Protein AF-A0A6A4L893-F1 (afdb_monomer)

Nearest PDB structures (foldseek):
  1un1-assembly2_B  TM=9.875E-01  e=1.692E-12  Populus tremula
  2vh9-assembly2_B  TM=9.420E-01  e=9.540E-10  Tropaeolum majus
  5dze-assembly1_A  TM=9.251E-01  e=6.287E-07  Vitis vinifera
  3w58-assembly2_D  TM=5.361E-01  e=1.000E+00  Homo sapiens
  3ajz-assembly1_A  TM=5.623E-01  e=2.975E+00  unclassified

Radius of gyration: 20.56 Å; Cα contacts (8 Å, |Δi|>4): 266; chains: 1; bounding box: 72×34×39 Å

pLDDT: mean 92.21, std 12.73, range [48.53, 98.81]

InterPro domains:
  IPR000757 Beta-glucanase-like, N-terminal domain [PF00722] (35-155)
  IPR000757 Beta-glucanase-like, N-terminal domain [PS51762] (1-156)
  IPR008263 Glycoside hydrolase, family 16, active site [PS01034] (101-111)
  IPR008264 Beta-glucanase [PR00737] (59-77)
  IPR008264 Beta-glucanase [PR00737] (117-130)
  IPR008264 Beta-glucanase [PR00737] (135-152)
  IPR013320 Concanavalin A-like lectin/glucanase domain superfamily [SSF49899] (33-155)
  IPR044791 Beta-glucanase/XTH [PTHR31062] (14-156)

Foldseek 3Di:
DDDDDPVVVVVVVVVVVVPPDVDDDFLVQFWAWPDDVVQWDQDPRRNDIGWDDDPPGTTDIDGPDADDFDKDKDFDADDAAFPAPDKDKDKHWDDDQQIWMWIWIWHGHHHPDFIKTWIWIGGGNDIPRIDIDTDPDHSNPGTDMDMWGDDPPDTD

Structure (mmCIF, N/CA/C/O backbone):
data_AF-A0A6A4L893-F1
#
_entry.id   AF-A0A6A4L893-F1
#
loop_
_atom_site.group_PDB
_atom_site.id
_atom_site.type_symbol
_atom_site.label_atom_id
_atom_site.label_alt_id
_atom_site.label_comp_id
_atom_site.label_asym_id
_atom_site.label_entity_id
_atom_site.label_seq_id
_atom_site.pdbx_PDB_ins_code
_atom_site.Cartn_x
_atom_site.Cartn_y
_atom_site.Cartn_z
_atom_site.occupancy
_atom_site.B_iso_or_equiv
_atom_site.auth_seq_id
_atom_site.auth_comp_id
_atom_site.auth_asym_id
_atom_site.auth_atom_id
_atom_site.pdbx_PDB_model_num
ATOM 1 N N . MET A 1 1 ? -56.956 2.776 -18.363 1.00 48.53 1 MET A N 1
ATOM 2 C CA . MET A 1 1 ? -55.599 2.285 -18.035 1.00 48.53 1 MET A CA 1
ATOM 3 C C . MET A 1 1 ? -55.624 1.901 -16.564 1.00 48.53 1 MET A C 1
ATOM 5 O O . MET A 1 1 ? -55.919 2.764 -15.751 1.00 48.53 1 MET A O 1
ATOM 9 N N . SER A 1 2 ? -55.493 0.616 -16.232 1.00 59.28 2 SER A N 1
ATOM 10 C CA . SER A 1 2 ? -55.619 0.121 -14.852 1.00 59.28 2 SER A CA 1
ATOM 11 C C . SER A 1 2 ? -54.324 0.345 -14.075 1.00 59.28 2 SER A C 1
ATOM 13 O O . SER A 1 2 ? -53.254 -0.040 -14.548 1.00 59.28 2 SER A O 1
ATOM 15 N N . SER A 1 3 ? -54.424 0.942 -12.889 1.00 65.06 3 SER A N 1
ATOM 16 C CA . SER A 1 3 ? -53.293 1.125 -11.978 1.00 65.06 3 SER A CA 1
ATOM 17 C C . SER A 1 3 ? -52.732 -0.235 -11.538 1.00 65.06 3 SER A C 1
ATOM 19 O O . SER A 1 3 ? -53.517 -1.150 -11.274 1.00 65.06 3 SER A O 1
ATOM 21 N N . PRO A 1 4 ? -51.402 -0.402 -11.455 1.00 63.06 4 PRO A N 1
ATOM 22 C CA . PRO A 1 4 ? -50.809 -1.649 -10.988 1.00 63.06 4 PRO A CA 1
ATOM 23 C C . PRO A 1 4 ? -51.198 -1.918 -9.526 1.00 63.06 4 PRO A C 1
ATOM 25 O O . PRO A 1 4 ? -51.346 -0.989 -8.731 1.00 63.06 4 PRO A O 1
ATOM 28 N N . SER A 1 5 ? -51.370 -3.193 -9.168 1.00 78.19 5 SER A N 1
ATOM 29 C CA . SER A 1 5 ? -51.712 -3.587 -7.797 1.00 78.19 5 SER A CA 1
ATOM 30 C C . SER A 1 5 ? -50.558 -3.283 -6.833 1.00 78.19 5 SER A C 1
ATOM 32 O O . SER A 1 5 ? -49.382 -3.359 -7.202 1.00 78.19 5 SER A O 1
ATOM 34 N N . SER A 1 6 ? -50.876 -2.963 -5.575 1.00 74.31 6 SER A N 1
ATOM 35 C CA . SER A 1 6 ? -49.881 -2.590 -4.555 1.00 74.31 6 SER A CA 1
ATOM 36 C C . SER A 1 6 ? -48.783 -3.644 -4.369 1.00 74.31 6 SER A C 1
ATOM 38 O O . SER A 1 6 ? -47.635 -3.293 -4.113 1.00 74.31 6 SER A O 1
ATOM 40 N N . SER A 1 7 ? -49.102 -4.925 -4.570 1.00 73.56 7 SER A N 1
ATOM 41 C CA . SER A 1 7 ? -48.143 -6.034 -4.516 1.00 73.56 7 SER A CA 1
ATOM 42 C C . SER A 1 7 ? -47.125 -5.994 -5.659 1.00 73.56 7 SER A C 1
ATOM 44 O O . SER A 1 7 ? -45.947 -6.254 -5.432 1.00 73.56 7 SER A O 1
ATOM 46 N N . VAL A 1 8 ? -47.549 -5.619 -6.871 1.00 75.31 8 VAL A N 1
ATOM 47 C CA . VAL A 1 8 ? -46.648 -5.445 -8.023 1.00 75.31 8 VAL A CA 1
ATOM 48 C C . VAL A 1 8 ? -45.746 -4.233 -7.802 1.00 75.31 8 VAL A C 1
ATOM 50 O O . VAL A 1 8 ? -44.549 -4.301 -8.063 1.00 75.31 8 VAL A O 1
ATOM 53 N N . MET A 1 9 ? -46.290 -3.149 -7.245 1.00 75.38 9 MET A N 1
ATOM 54 C CA . MET A 1 9 ? -45.509 -1.953 -6.922 1.00 75.38 9 MET A CA 1
ATOM 55 C C . MET A 1 9 ? -44.440 -2.229 -5.849 1.00 75.38 9 MET A C 1
ATOM 57 O O . MET A 1 9 ? -43.300 -1.790 -5.989 1.00 75.38 9 MET A O 1
ATOM 61 N N . LEU A 1 10 ? -44.781 -3.006 -4.813 1.00 71.88 10 LEU A N 1
ATOM 62 C CA . LEU A 1 10 ? -43.859 -3.399 -3.743 1.00 71.88 10 LEU A CA 1
ATOM 63 C C . LEU A 1 10 ? -42.759 -4.349 -4.244 1.00 71.88 10 LEU A C 1
ATOM 65 O O . LEU A 1 10 ? -41.601 -4.205 -3.858 1.00 71.88 10 LEU A O 1
ATOM 69 N N . LEU A 1 11 ? -43.105 -5.278 -5.141 1.00 71.31 11 LEU A N 1
ATOM 70 C CA . LEU A 1 11 ? -42.143 -6.192 -5.758 1.00 71.31 11 LEU A CA 1
ATOM 71 C C . LEU A 1 11 ? -41.146 -5.435 -6.648 1.00 71.31 11 LEU A C 1
ATOM 73 O O . LEU A 1 11 ? -39.950 -5.695 -6.570 1.00 71.31 11 LEU A O 1
ATOM 77 N N . VAL A 1 12 ? -41.614 -4.460 -7.437 1.00 73.56 12 VAL A N 1
ATOM 78 C CA . VAL A 1 12 ? -40.751 -3.586 -8.252 1.00 73.56 12 VAL A CA 1
ATOM 79 C C . VAL A 1 12 ? -39.834 -2.741 -7.363 1.00 73.56 12 VAL A C 1
ATOM 81 O O . VAL A 1 12 ? -38.637 -2.664 -7.631 1.00 73.56 12 VAL A O 1
ATOM 84 N N . LEU A 1 13 ? -40.348 -2.174 -6.266 1.00 70.19 13 LEU A N 1
ATOM 85 C CA . LEU A 1 13 ? -39.540 -1.426 -5.296 1.00 70.19 13 LEU A CA 1
ATOM 86 C C . LEU A 1 13 ? -38.456 -2.305 -4.648 1.00 70.19 13 LEU A C 1
ATOM 88 O O . LEU A 1 13 ? -37.296 -1.895 -4.605 1.00 70.19 13 LEU A O 1
ATOM 92 N N . MET A 1 14 ? -38.782 -3.534 -4.230 1.00 66.69 14 MET A N 1
ATOM 93 C CA . MET A 1 14 ? -37.785 -4.484 -3.714 1.00 66.69 14 MET A CA 1
ATOM 94 C C . MET A 1 14 ? -36.752 -4.886 -4.775 1.00 66.69 14 MET A C 1
ATOM 96 O O . MET A 1 14 ? -35.560 -4.921 -4.474 1.00 66.69 14 MET A O 1
ATOM 100 N N . LEU A 1 15 ? -37.171 -5.120 -6.024 1.00 60.72 15 LEU A N 1
ATOM 101 C CA . LEU A 1 15 ? -36.256 -5.443 -7.124 1.00 60.72 15 LEU A CA 1
ATOM 102 C C . LEU A 1 15 ? -35.288 -4.283 -7.412 1.00 60.72 15 LEU A C 1
ATOM 104 O O . LEU A 1 15 ? -34.098 -4.509 -7.606 1.00 60.72 15 LEU A O 1
ATOM 108 N N . THR A 1 16 ? -35.767 -3.033 -7.373 1.00 60.06 16 THR A N 1
ATOM 109 C CA . THR A 1 16 ? -34.910 -1.844 -7.543 1.00 60.06 16 THR A CA 1
ATOM 110 C C . THR A 1 16 ? -33.971 -1.601 -6.359 1.00 60.06 16 THR A C 1
ATOM 112 O O . THR A 1 16 ? -32.854 -1.131 -6.563 1.00 60.06 16 THR A O 1
ATOM 115 N N . ALA A 1 17 ? -34.369 -1.969 -5.135 1.00 58.56 17 ALA A N 1
ATOM 116 C CA . ALA A 1 17 ? -33.504 -1.906 -3.957 1.00 58.56 17 ALA A CA 1
ATOM 117 C C . ALA A 1 17 ? -32.383 -2.964 -3.996 1.00 58.56 17 ALA A C 1
ATOM 119 O O . ALA A 1 17 ? -31.269 -2.690 -3.554 1.00 58.56 17 ALA A O 1
ATOM 120 N N . LEU A 1 18 ? -32.656 -4.137 -4.579 1.00 56.72 18 LEU A N 1
ATOM 121 C CA . LEU A 1 18 ? -31.684 -5.219 -4.786 1.00 56.72 18 LEU A CA 1
ATOM 122 C C . LEU A 1 18 ? -30.723 -4.954 -5.962 1.00 56.72 18 LEU A C 1
ATOM 124 O O . LEU A 1 18 ? -29.640 -5.529 -6.009 1.00 56.72 18 LEU A O 1
ATOM 128 N N . LEU A 1 19 ? -31.086 -4.063 -6.891 1.00 49.69 19 LEU A N 1
ATOM 129 C CA . LEU A 1 19 ? -30.289 -3.701 -8.074 1.00 49.69 19 LEU A CA 1
ATOM 130 C C . LEU A 1 19 ? -29.226 -2.622 -7.823 1.00 49.69 19 LEU A C 1
ATOM 132 O O . LEU A 1 19 ? -28.562 -2.192 -8.769 1.00 49.69 19 LEU A O 1
ATOM 136 N N . LYS A 1 20 ? -28.995 -2.203 -6.572 1.00 49.00 20 LYS A N 1
ATOM 137 C CA . LYS A 1 20 ? -27.756 -1.493 -6.234 1.00 49.00 20 LYS A CA 1
ATOM 138 C C . LYS A 1 20 ? -26.601 -2.489 -6.286 1.00 49.00 20 LYS A C 1
ATOM 140 O O . LYS A 1 20 ? -26.135 -2.975 -5.261 1.00 49.00 20 LYS A O 1
ATOM 145 N N . ALA A 1 21 ? -26.149 -2.799 -7.499 1.00 50.91 21 ALA A N 1
ATOM 146 C CA . ALA A 1 21 ? -24.853 -3.414 -7.703 1.00 50.91 21 ALA A CA 1
ATOM 147 C C . ALA A 1 21 ? -23.836 -2.578 -6.919 1.00 50.91 21 ALA A C 1
ATOM 149 O O . ALA A 1 21 ? -23.767 -1.360 -7.104 1.00 50.91 21 ALA A O 1
ATOM 150 N N . ALA A 1 22 ? -23.095 -3.214 -6.014 1.00 54.16 22 ALA A N 1
ATOM 151 C CA . ALA A 1 22 ? -21.961 -2.583 -5.366 1.00 54.16 22 ALA A CA 1
ATOM 152 C C . ALA A 1 22 ? -20.949 -2.242 -6.468 1.00 54.16 22 ALA A C 1
ATOM 154 O O . ALA A 1 22 ? -20.177 -3.090 -6.911 1.00 54.16 22 ALA A O 1
ATOM 155 N N . SER A 1 23 ? -21.016 -1.023 -7.001 1.00 60.44 23 SER A N 1
ATOM 156 C CA . SER A 1 23 ? -19.992 -0.528 -7.905 1.00 60.44 23 SER A CA 1
ATOM 157 C C . SER A 1 23 ? -18.722 -0.367 -7.087 1.00 60.44 23 SER A C 1
ATOM 159 O O . SER A 1 23 ? -18.771 0.280 -6.039 1.00 60.44 23 SER A O 1
ATOM 161 N N . ALA A 1 24 ? -17.608 -0.923 -7.563 1.00 66.88 24 ALA A N 1
ATOM 162 C CA . ALA A 1 24 ? -16.306 -0.617 -6.990 1.00 66.88 24 ALA A CA 1
ATOM 163 C C . ALA A 1 24 ? -16.156 0.907 -6.906 1.00 66.88 24 ALA A C 1
ATOM 165 O O . ALA A 1 24 ? -16.374 1.615 -7.897 1.00 66.88 24 ALA A O 1
ATOM 166 N N . GLU A 1 25 ? -15.864 1.404 -5.709 1.00 81.50 25 GLU A N 1
ATOM 167 C CA . GLU A 1 25 ? -15.636 2.823 -5.505 1.00 81.50 25 GLU A CA 1
ATOM 168 C C . GLU A 1 25 ? -14.417 3.254 -6.326 1.00 81.50 25 GLU A C 1
ATOM 170 O O . GLU A 1 25 ? -13.410 2.552 -6.401 1.00 81.50 25 GLU A O 1
ATOM 175 N N . THR A 1 26 ? -14.516 4.394 -7.002 1.00 94.44 26 THR A N 1
ATOM 176 C CA . THR A 1 26 ? -13.378 4.956 -7.733 1.00 94.44 26 THR A CA 1
ATOM 177 C C . THR A 1 26 ? -12.386 5.586 -6.760 1.00 94.44 26 THR A C 1
ATOM 179 O O . THR A 1 26 ? -12.814 6.211 -5.791 1.00 94.44 26 THR A O 1
ATOM 182 N N . PHE A 1 27 ? -11.095 5.592 -7.086 1.00 96.62 27 PHE A N 1
ATOM 183 C CA . PHE A 1 27 ? -10.063 6.316 -6.332 1.00 96.62 27 PHE A CA 1
ATOM 184 C C . PHE A 1 27 ? -10.336 7.826 -6.203 1.00 96.62 27 PHE A C 1
ATOM 186 O O . PHE A 1 27 ? -9.879 8.453 -5.264 1.00 96.62 27 PHE A O 1
ATOM 193 N N . HIS A 1 28 ? -11.134 8.435 -7.088 1.00 95.88 28 HIS A N 1
ATOM 194 C CA . HIS A 1 28 ? -11.568 9.829 -6.899 1.00 95.88 28 HIS A CA 1
ATOM 195 C C . HIS A 1 28 ? -12.556 10.031 -5.738 1.00 95.88 28 HIS A C 1
ATOM 197 O O . HIS A 1 28 ? -12.762 11.161 -5.310 1.00 95.88 28 HIS A O 1
ATOM 203 N N . ARG A 1 29 ? -13.233 8.968 -5.291 1.00 94.75 29 ARG A N 1
ATOM 204 C CA . ARG A 1 29 ? -14.255 9.018 -4.231 1.00 94.75 29 ARG A CA 1
ATOM 205 C C . ARG A 1 29 ? -13.758 8.411 -2.926 1.00 94.75 29 ARG A C 1
ATOM 207 O O . ARG A 1 29 ? -14.054 8.954 -1.871 1.00 94.75 29 ARG A O 1
ATOM 214 N N . ALA A 1 30 ? -12.967 7.344 -3.020 1.00 95.06 30 ALA A N 1
ATOM 215 C CA . ALA A 1 30 ? -12.484 6.623 -1.851 1.00 95.06 30 ALA A CA 1
ATOM 216 C C . ALA A 1 30 ? -11.472 7.428 -1.012 1.00 95.06 30 ALA A C 1
ATOM 218 O O . ALA A 1 30 ? -11.255 7.111 0.160 1.00 95.06 30 ALA A O 1
ATOM 219 N N . GLY A 1 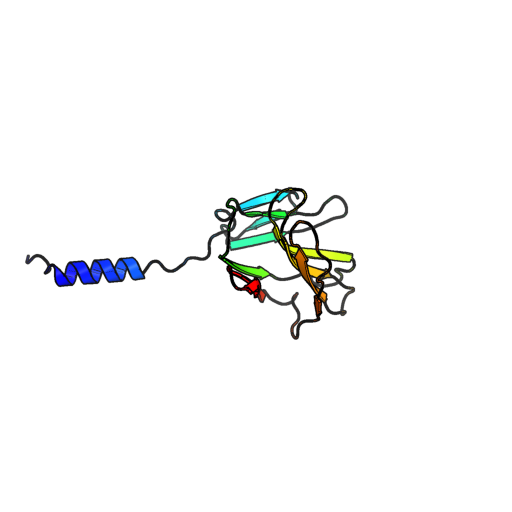31 ? -10.806 8.424 -1.597 1.00 96.06 31 GLY A N 1
ATOM 220 C CA . GLY A 1 31 ? -9.616 9.023 -1.009 1.00 96.06 31 GLY A CA 1
ATOM 221 C C . GLY A 1 31 ? -8.940 10.065 -1.886 1.00 96.06 31 GLY A C 1
ATOM 222 O O . GLY A 1 31 ? -9.522 10.609 -2.824 1.00 96.06 31 GLY A O 1
ATOM 223 N N . GLN A 1 32 ? -7.688 10.347 -1.546 1.00 97.44 32 GLN A N 1
ATOM 224 C CA . GLN A 1 32 ? -6.865 11.363 -2.188 1.00 97.44 32 GLN A CA 1
ATOM 225 C C . GLN A 1 3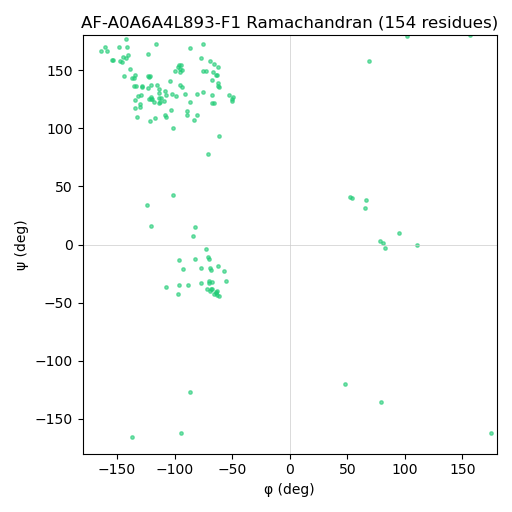2 ? -5.398 10.940 -2.235 1.00 97.44 32 GLN A C 1
ATOM 227 O O . GLN A 1 32 ? -4.933 10.149 -1.415 1.00 97.44 32 GLN A O 1
ATOM 232 N N . ILE A 1 33 ? -4.655 11.513 -3.180 1.00 98.19 33 ILE A N 1
ATOM 233 C CA . ILE A 1 33 ? -3.192 11.433 -3.193 1.00 98.19 33 ILE A CA 1
ATOM 234 C C . ILE A 1 33 ? -2.677 12.186 -1.963 1.00 98.19 33 ILE A C 1
ATOM 236 O O . ILE A 1 33 ? -2.984 13.365 -1.792 1.00 98.19 33 ILE A O 1
ATOM 240 N N . SER A 1 34 ? -1.928 11.503 -1.099 1.00 97.44 34 SER A N 1
ATOM 241 C CA . SER A 1 34 ? -1.386 12.081 0.134 1.00 97.44 34 SER A CA 1
ATOM 242 C C . SER A 1 34 ? -0.028 12.746 -0.091 1.00 97.44 34 SER A C 1
ATOM 244 O O . SER A 1 34 ? 0.256 13.772 0.523 1.00 97.44 34 SER A O 1
ATOM 246 N N . PHE A 1 35 ? 0.797 12.199 -0.989 1.00 98.00 35 PHE A N 1
ATOM 247 C CA . PHE A 1 35 ? 2.068 12.786 -1.423 1.00 98.00 35 PHE A CA 1
ATOM 248 C C . PHE A 1 35 ? 2.528 12.202 -2.769 1.00 98.00 35 PHE A C 1
ATOM 250 O O . PHE A 1 35 ? 1.979 11.209 -3.250 1.00 98.00 35 PHE A O 1
ATOM 257 N N . GLY A 1 36 ? 3.563 12.805 -3.362 1.00 95.12 36 GLY A N 1
ATOM 258 C CA . GLY A 1 36 ? 4.232 12.300 -4.567 1.00 95.12 36 GLY A CA 1
ATOM 259 C C . GLY A 1 36 ? 4.015 13.116 -5.838 1.00 95.12 36 GLY A C 1
ATOM 260 O O . GLY A 1 36 ? 4.600 12.785 -6.860 1.00 95.12 36 GLY A O 1
ATOM 261 N N . ASN A 1 37 ? 3.240 14.204 -5.792 1.00 90.19 37 ASN A N 1
ATOM 262 C CA . ASN A 1 37 ? 3.026 15.111 -6.929 1.00 90.19 37 ASN A CA 1
ATOM 263 C C . ASN A 1 37 ? 2.685 14.337 -8.223 1.00 90.19 37 ASN A C 1
ATOM 265 O O . ASN A 1 37 ? 1.716 13.586 -8.252 1.00 90.19 37 ASN A O 1
ATOM 269 N N . GLU A 1 38 ? 3.501 14.484 -9.269 1.00 94.31 38 GLU A N 1
ATOM 270 C CA . GLU A 1 38 ? 3.336 13.834 -10.576 1.00 94.31 38 GLU A CA 1
ATOM 271 C C . GLU A 1 38 ? 3.615 12.316 -10.557 1.00 94.31 38 GLU A C 1
ATOM 273 O O . GLU A 1 38 ? 3.295 11.616 -11.519 1.00 94.31 38 GLU A O 1
ATOM 278 N N . LEU A 1 39 ? 4.178 11.780 -9.467 1.00 97.69 39 LEU A N 1
ATOM 279 C CA . LEU A 1 39 ? 4.458 10.350 -9.290 1.00 97.69 39 LEU A CA 1
ATOM 280 C C . LEU A 1 39 ? 3.232 9.549 -8.827 1.00 97.69 39 LEU A C 1
ATOM 282 O O . LEU A 1 39 ? 3.257 8.321 -8.902 1.00 97.69 39 LEU A O 1
ATOM 286 N N . ALA A 1 40 ? 2.155 10.210 -8.393 1.00 98.19 40 ALA A N 1
ATOM 287 C CA . ALA A 1 40 ? 0.863 9.577 -8.140 1.00 98.19 40 ALA A CA 1
ATOM 288 C C . ALA A 1 40 ? -0.172 10.056 -9.156 1.00 98.19 40 ALA A C 1
ATOM 290 O O . ALA A 1 40 ? -0.425 11.249 -9.285 1.00 98.19 40 ALA A O 1
ATOM 291 N N . ASN A 1 41 ? -0.823 9.121 -9.847 1.00 98.00 41 ASN A N 1
ATOM 292 C CA . ASN A 1 41 ? -1.841 9.459 -10.838 1.00 98.00 41 ASN A CA 1
ATOM 293 C C . ASN A 1 41 ? -3.074 8.576 -10.697 1.00 98.00 41 ASN A C 1
ATOM 295 O O . ASN A 1 41 ? -2.980 7.355 -10.560 1.00 98.00 41 ASN A O 1
ATOM 299 N N . ILE A 1 42 ? -4.243 9.207 -10.790 1.00 97.94 42 ILE A N 1
ATOM 300 C CA . ILE A 1 42 ? -5.527 8.520 -10.874 1.00 97.94 42 ILE A CA 1
ATOM 301 C C . ILE A 1 42 ? -5.990 8.566 -12.332 1.00 97.94 42 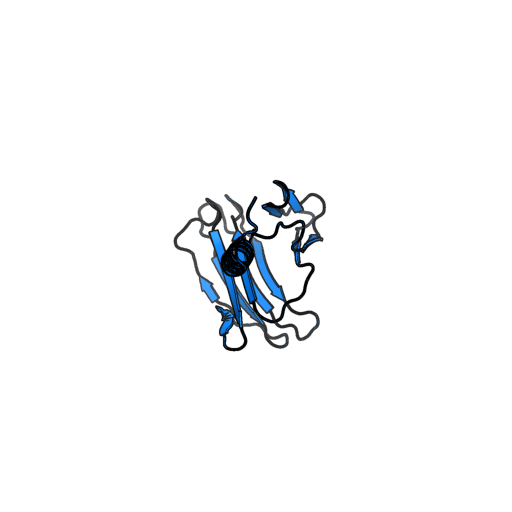ILE A C 1
ATOM 303 O O . ILE A 1 42 ? -6.252 9.630 -12.888 1.00 97.94 42 ILE A O 1
ATOM 307 N N . LEU A 1 43 ? -6.088 7.394 -12.949 1.00 97.38 43 LEU A N 1
ATOM 308 C CA . LEU A 1 43 ? -6.344 7.197 -14.371 1.00 97.38 43 LEU A CA 1
ATOM 309 C C . LEU A 1 43 ? -7.681 6.476 -14.600 1.00 97.38 43 LEU A C 1
ATOM 311 O O . LEU A 1 43 ? -8.339 5.991 -13.672 1.00 97.38 43 LEU A O 1
ATOM 315 N N . ASN A 1 44 ? -8.087 6.377 -15.869 1.00 96.31 44 ASN A N 1
ATOM 316 C CA . ASN A 1 44 ? -9.265 5.617 -16.310 1.00 96.31 44 ASN A CA 1
ATOM 317 C C . ASN A 1 44 ? -10.564 6.005 -15.579 1.00 96.31 44 ASN A C 1
ATOM 319 O O . ASN A 1 44 ? -11.364 5.141 -15.210 1.00 96.31 44 ASN A O 1
ATOM 323 N N . GLY A 1 45 ? -10.759 7.306 -15.338 1.00 94.88 45 GLY A N 1
ATOM 324 C CA . GLY A 1 45 ? -11.932 7.828 -14.632 1.00 94.88 45 GLY A CA 1
ATOM 325 C C . GLY A 1 45 ? -12.009 7.391 -13.168 1.00 94.88 45 GLY A C 1
ATOM 326 O O . GLY A 1 45 ? -13.104 7.184 -12.650 1.00 94.88 45 GLY A O 1
ATOM 327 N N . GLY A 1 46 ? -10.862 7.192 -12.512 1.00 96.44 46 GLY A N 1
ATOM 328 C CA . GLY A 1 46 ? -10.804 6.789 -11.109 1.00 96.44 46 GLY A CA 1
ATOM 329 C C . GLY A 1 46 ? -10.680 5.291 -10.870 1.00 96.44 46 GLY A C 1
ATOM 330 O O . GLY A 1 46 ? -10.835 4.856 -9.736 1.00 96.44 46 GLY A O 1
ATOM 331 N N . LYS A 1 47 ? -10.434 4.489 -11.908 1.00 96.31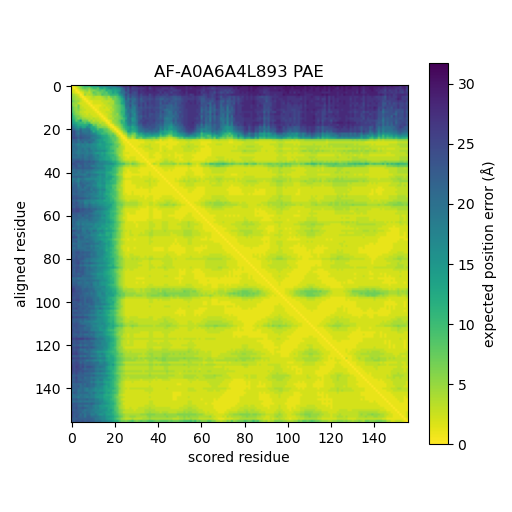 47 LYS A N 1
ATOM 332 C CA . LYS A 1 47 ? -10.378 3.020 -11.797 1.00 96.31 47 LYS A CA 1
ATOM 333 C C . LYS A 1 47 ? -8.969 2.462 -11.630 1.00 96.31 47 LYS A C 1
ATOM 335 O O . LYS A 1 47 ? -8.825 1.286 -11.320 1.00 96.31 47 LYS A O 1
ATOM 340 N N . LEU A 1 48 ? -7.945 3.275 -11.871 1.00 97.56 48 LEU A N 1
ATOM 341 C CA . LEU A 1 48 ? -6.550 2.872 -11.757 1.00 97.56 48 LEU A CA 1
ATOM 342 C C . LEU A 1 48 ? -5.779 3.948 -11.003 1.00 97.56 48 LEU A C 1
ATOM 344 O O . LEU A 1 48 ? -5.789 5.102 -11.415 1.00 97.56 48 LEU A O 1
ATOM 348 N N . LEU A 1 49 ? -5.111 3.553 -9.928 1.00 98.19 49 LEU A N 1
ATOM 349 C CA . LEU A 1 49 ? -4.111 4.359 -9.246 1.00 98.19 49 LEU A CA 1
ATOM 350 C C . LEU A 1 49 ? -2.731 3.844 -9.660 1.00 98.19 49 LEU A C 1
ATOM 352 O O . LEU A 1 49 ? -2.477 2.642 -9.591 1.00 98.19 49 LEU A O 1
ATOM 356 N N . THR A 1 50 ? -1.849 4.740 -10.089 1.00 98.38 50 THR A N 1
ATOM 357 C CA . THR A 1 50 ? -0.431 4.438 -10.302 1.00 98.38 50 THR A CA 1
ATOM 358 C C . THR A 1 50 ? 0.390 5.224 -9.299 1.00 98.38 50 THR A C 1
ATOM 360 O O . THR A 1 50 ? 0.252 6.446 -9.239 1.00 98.38 50 THR A O 1
ATOM 363 N N . LEU A 1 51 ? 1.235 4.523 -8.551 1.00 98.62 51 LEU A N 1
ATOM 364 C CA . LEU A 1 51 ? 2.214 5.101 -7.642 1.00 98.62 51 LEU A CA 1
ATOM 365 C C . LEU A 1 51 ? 3.609 4.779 -8.175 1.00 98.62 51 LEU A C 1
ATOM 367 O O . LEU A 1 51 ? 3.900 3.628 -8.503 1.00 98.62 51 LEU A O 1
ATOM 371 N N . SER A 1 52 ? 4.443 5.804 -8.258 1.00 97.94 52 SER A N 1
ATOM 372 C CA . SER A 1 52 ? 5.836 5.728 -8.679 1.00 97.94 52 SER A CA 1
ATOM 373 C C . SER A 1 52 ? 6.746 6.288 -7.589 1.00 97.94 52 SER A C 1
ATOM 375 O O . SER A 1 52 ? 6.300 6.984 -6.672 1.00 97.94 52 SER A O 1
ATOM 377 N N . LEU A 1 53 ? 8.033 5.986 -7.699 1.00 97.75 53 LEU A N 1
ATOM 378 C CA . LEU A 1 53 ? 9.086 6.582 -6.890 1.00 97.75 53 LEU A CA 1
ATOM 379 C C . LEU A 1 53 ? 10.295 6.865 -7.776 1.00 97.75 53 LEU A C 1
ATOM 381 O O . LEU A 1 53 ? 10.529 6.158 -8.759 1.00 97.75 53 LEU A O 1
ATOM 385 N N . ASP A 1 54 ? 11.063 7.875 -7.406 1.00 96.62 54 ASP A N 1
ATOM 386 C CA . ASP A 1 54 ? 12.353 8.182 -8.007 1.00 96.62 54 ASP A CA 1
ATOM 387 C C . ASP A 1 54 ? 13.379 8.531 -6.917 1.00 96.62 54 ASP A C 1
ATOM 389 O O . ASP A 1 54 ? 13.192 8.234 -5.737 1.00 96.62 54 ASP A O 1
ATOM 393 N N . ASN A 1 55 ? 14.508 9.119 -7.307 1.00 96.00 55 ASN A N 1
ATOM 394 C CA . ASN A 1 55 ? 15.561 9.500 -6.366 1.00 96.00 55 ASN A CA 1
ATOM 395 C C . ASN A 1 55 ? 15.182 10.673 -5.444 1.00 96.00 55 ASN A C 1
ATOM 397 O O . ASN A 1 55 ? 15.912 10.945 -4.492 1.00 96.00 55 ASN A O 1
ATOM 401 N N . SER A 1 56 ? 14.096 11.385 -5.739 1.00 95.69 56 SER A N 1
ATOM 402 C CA . SER A 1 56 ? 13.659 12.568 -5.009 1.00 95.69 56 SER A CA 1
ATOM 403 C C . SER A 1 56 ? 12.586 12.230 -3.979 1.00 95.69 56 SER A C 1
ATOM 405 O O . SER A 1 56 ? 12.642 12.729 -2.853 1.00 95.69 56 SER A O 1
ATOM 407 N N . THR A 1 57 ? 11.613 11.385 -4.335 1.00 97.12 57 THR A N 1
ATOM 408 C CA . THR A 1 57 ? 10.500 11.034 -3.450 1.00 97.12 57 THR A CA 1
ATOM 409 C C . THR A 1 57 ? 9.751 9.777 -3.908 1.00 97.12 57 THR A C 1
ATOM 411 O O . THR A 1 57 ? 9.921 9.286 -5.024 1.00 97.12 57 THR A O 1
ATOM 414 N N . GLY A 1 58 ? 8.916 9.246 -3.016 1.00 97.81 58 GLY A N 1
ATOM 415 C CA . GLY A 1 58 ? 7.910 8.238 -3.340 1.00 97.81 58 GLY A CA 1
ATOM 416 C C . GLY A 1 58 ? 6.551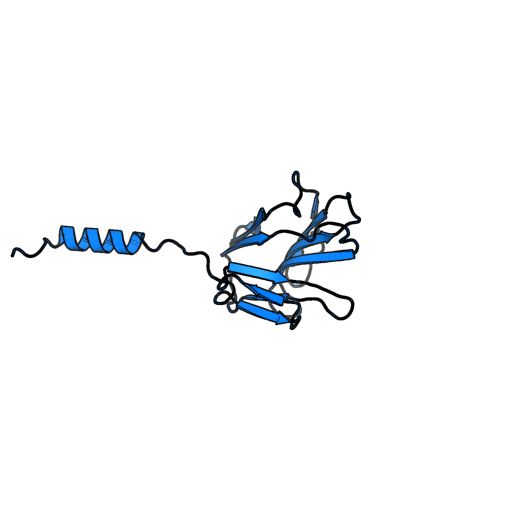 8.873 -3.622 1.00 97.81 58 GLY A C 1
ATOM 417 O O . GLY A 1 58 ? 6.425 10.080 -3.818 1.00 97.81 58 GLY A O 1
ATOM 418 N N . SER A 1 59 ? 5.497 8.069 -3.573 1.00 98.62 59 SER A N 1
ATOM 419 C CA . SER A 1 59 ? 4.133 8.577 -3.678 1.00 98.62 59 SER A CA 1
ATOM 420 C C . SER A 1 59 ? 3.153 7.754 -2.854 1.00 98.62 59 SER A C 1
ATOM 422 O O . SER A 1 59 ? 3.431 6.606 -2.505 1.00 98.62 59 SER A O 1
ATOM 424 N N . GLY A 1 60 ? 2.013 8.353 -2.514 1.00 98.38 60 GLY A N 1
ATOM 425 C CA . GLY A 1 60 ? 1.046 7.730 -1.624 1.00 98.38 60 GLY A CA 1
ATOM 426 C C . GLY A 1 60 ? -0.379 8.201 -1.848 1.00 98.38 60 GLY A C 1
ATOM 427 O O . GLY A 1 60 ? -0.647 9.270 -2.398 1.00 98.38 60 GLY A O 1
ATOM 428 N N . TYR A 1 61 ? -1.306 7.370 -1.392 1.00 98.44 61 TYR A N 1
ATOM 429 C CA . TYR A 1 61 ? -2.738 7.607 -1.444 1.00 98.44 61 TYR A CA 1
ATOM 430 C C . TYR A 1 61 ? -3.357 7.199 -0.109 1.00 98.44 61 TYR A C 1
ATOM 432 O O . TYR A 1 61 ? -2.943 6.209 0.490 1.00 98.44 61 TYR A O 1
ATOM 440 N N . GLN A 1 62 ? -4.356 7.947 0.348 1.00 98.00 62 GLN A N 1
ATOM 441 C CA . GLN A 1 62 ? -5.014 7.731 1.633 1.00 98.00 62 GLN A CA 1
ATOM 442 C C . GLN A 1 62 ? -6.532 7.827 1.486 1.00 98.00 62 GLN A C 1
ATOM 444 O O . GLN A 1 62 ? -7.040 8.656 0.727 1.00 98.00 62 GLN A O 1
ATOM 449 N N . SER A 1 63 ? -7.266 6.993 2.227 1.00 97.75 63 SER A N 1
ATOM 450 C CA . SER A 1 63 ? -8.727 7.058 2.282 1.00 97.75 63 SER A CA 1
ATOM 451 C C . SER A 1 63 ? -9.215 8.378 2.886 1.00 97.75 63 SER A C 1
ATOM 453 O O . SER A 1 63 ? -8.602 8.920 3.802 1.00 97.75 63 SER A O 1
ATOM 455 N N . THR A 1 64 ? -10.352 8.887 2.407 1.00 96.19 64 THR A N 1
ATOM 456 C CA . THR A 1 64 ? -10.978 10.089 2.992 1.00 96.19 64 THR A CA 1
ATOM 457 C C . THR A 1 64 ? -11.600 9.783 4.351 1.00 96.19 64 THR A C 1
ATOM 459 O O . THR A 1 64 ? -11.543 10.602 5.265 1.00 96.19 64 THR A O 1
ATOM 462 N N . ASN A 1 65 ? -12.198 8.599 4.483 1.00 96.12 65 ASN A N 1
ATOM 463 C CA . ASN A 1 65 ? -12.868 8.172 5.702 1.00 96.12 65 ASN A CA 1
ATOM 464 C C . ASN A 1 65 ? -11.946 7.317 6.571 1.00 96.12 65 ASN A C 1
ATOM 466 O O . ASN A 1 65 ? -11.046 6.631 6.076 1.00 96.12 65 ASN A O 1
ATOM 470 N N . THR A 1 66 ? -12.240 7.327 7.866 1.00 97.31 66 THR A N 1
ATOM 471 C CA . THR A 1 66 ? -11.711 6.378 8.842 1.00 97.31 66 THR A CA 1
ATOM 472 C C . THR A 1 66 ? -12.720 5.258 9.065 1.00 97.31 66 THR A C 1
ATOM 474 O O . THR A 1 66 ? -13.928 5.443 8.900 1.00 97.31 66 THR A O 1
ATOM 477 N N . TYR A 1 67 ? -12.221 4.083 9.436 1.00 97.06 67 TYR A N 1
ATOM 478 C CA . TYR A 1 67 ? -13.038 2.887 9.596 1.00 97.06 67 TYR A CA 1
ATOM 479 C C . TYR A 1 67 ? -12.683 2.172 10.895 1.00 97.06 67 TYR A C 1
ATOM 481 O O . TYR A 1 67 ? -11.525 2.153 11.308 1.00 97.06 67 TYR A O 1
ATOM 489 N N . LEU A 1 68 ? -13.690 1.560 11.512 1.00 97.25 68 LEU A N 1
ATOM 490 C CA . LEU A 1 68 ? -13.531 0.608 12.601 1.00 97.25 68 LEU A CA 1
ATOM 491 C C . LEU A 1 68 ? -14.186 -0.690 12.136 1.00 97.25 68 LEU A C 1
ATOM 493 O O . LEU A 1 68 ? -15.414 -0.758 12.060 1.00 97.25 68 LEU A O 1
ATOM 497 N N . PHE A 1 69 ? -13.353 -1.680 11.807 1.00 97.69 69 PHE A N 1
ATOM 498 C CA . PHE A 1 69 ? -13.728 -2.914 11.108 1.00 97.69 69 PHE A CA 1
ATOM 499 C C . PHE A 1 69 ? -14.129 -2.712 9.639 1.00 97.69 69 PHE A C 1
ATOM 501 O O . PHE A 1 69 ? -14.512 -1.625 9.204 1.00 97.69 69 PHE A O 1
ATOM 508 N N . GLY A 1 70 ? -14.034 -3.784 8.854 1.00 96.94 70 GLY A N 1
ATOM 509 C CA . GLY A 1 70 ? -14.410 -3.783 7.446 1.00 96.94 70 GLY A CA 1
ATOM 510 C C . GLY A 1 70 ? -13.725 -4.869 6.623 1.00 96.94 70 GLY A C 1
ATOM 511 O O . GLY A 1 70 ? -12.924 -5.660 7.121 1.00 96.94 70 GLY A O 1
ATOM 512 N N . ARG A 1 71 ? -14.058 -4.885 5.331 1.00 97.50 71 ARG A N 1
ATOM 513 C CA . ARG A 1 71 ? -13.341 -5.632 4.297 1.00 97.50 71 ARG A CA 1
ATOM 514 C C . ARG A 1 71 ? -12.695 -4.623 3.356 1.00 97.50 71 ARG A C 1
ATOM 516 O O . ARG A 1 71 ? -13.405 -3.830 2.741 1.00 97.50 71 ARG A O 1
ATOM 523 N N . PHE A 1 72 ? -11.380 -4.693 3.225 1.00 97.44 72 PHE A N 1
ATOM 524 C CA . PHE A 1 72 ? -10.583 -3.783 2.415 1.00 97.44 72 PHE A CA 1
ATOM 525 C C . PHE A 1 72 ? -9.922 -4.592 1.309 1.00 97.44 72 PHE A C 1
ATOM 527 O O . PHE A 1 72 ? -9.039 -5.401 1.575 1.00 97.44 72 PHE A O 1
ATOM 534 N N . ASP A 1 73 ? -10.395 -4.404 0.080 1.00 97.19 73 ASP A N 1
ATOM 535 C CA . ASP A 1 73 ? -9.909 -5.115 -1.099 1.00 97.19 73 ASP A CA 1
ATOM 536 C C . ASP A 1 73 ? -9.095 -4.165 -1.977 1.00 97.19 73 ASP A C 1
ATOM 538 O O . ASP A 1 73 ? -9.594 -3.112 -2.374 1.00 97.19 73 ASP A O 1
ATOM 542 N N . MET A 1 74 ? -7.883 -4.573 -2.350 1.00 97.38 74 MET A N 1
ATOM 543 C CA . MET A 1 74 ? -7.063 -3.861 -3.325 1.00 97.38 74 MET A CA 1
ATOM 544 C C . MET A 1 74 ? -6.560 -4.824 -4.397 1.00 97.38 74 MET A C 1
ATOM 546 O O . MET A 1 74 ? -5.981 -5.864 -4.096 1.00 97.38 74 MET A O 1
ATOM 550 N N . ASN A 1 75 ? -6.764 -4.476 -5.668 1.00 98.19 75 ASN A N 1
ATOM 551 C CA . ASN A 1 75 ? -6.099 -5.165 -6.771 1.00 98.19 75 ASN A CA 1
ATOM 552 C C . ASN A 1 75 ? -4.766 -4.466 -7.038 1.00 98.19 75 ASN A C 1
ATOM 554 O O . ASN A 1 75 ? -4.760 -3.309 -7.456 1.00 98.19 75 ASN A O 1
ATOM 558 N N . ILE A 1 76 ? -3.652 -5.161 -6.817 1.00 98.69 76 ILE A N 1
ATOM 559 C CA . ILE A 1 76 ? -2.299 -4.601 -6.915 1.00 98.69 76 ILE A CA 1
ATOM 560 C C . ILE A 1 76 ? -1.508 -5.380 -7.966 1.00 98.69 76 ILE A C 1
ATOM 562 O O . ILE A 1 76 ? -1.578 -6.609 -8.024 1.00 98.69 76 ILE A O 1
ATOM 566 N N . LYS A 1 77 ? -0.761 -4.649 -8.796 1.00 98.75 77 LYS A N 1
ATOM 567 C CA . LYS A 1 77 ? 0.266 -5.178 -9.698 1.00 98.75 77 LYS A CA 1
ATOM 568 C C . LYS A 1 77 ? 1.585 -4.488 -9.367 1.00 98.75 77 LYS A C 1
ATOM 570 O O . LYS A 1 77 ? 1.627 -3.259 -9.350 1.00 98.75 77 LYS A O 1
ATOM 575 N N . LEU A 1 78 ? 2.621 -5.271 -9.085 1.00 98.62 78 LEU A N 1
ATOM 576 C CA . LEU A 1 78 ? 3.906 -4.771 -8.591 1.00 98.62 78 LEU A CA 1
ATOM 577 C C . LEU A 1 78 ? 4.856 -4.351 -9.720 1.00 98.62 78 LEU A C 1
ATOM 579 O O . LEU A 1 78 ? 4.607 -4.610 -10.899 1.00 98.62 78 LEU A O 1
ATOM 583 N N . VAL A 1 79 ? 5.944 -3.677 -9.340 1.00 98.12 79 VAL A N 1
ATOM 584 C CA . VAL A 1 79 ? 6.958 -3.149 -10.261 1.00 98.12 79 VAL A CA 1
ATOM 585 C C . VAL A 1 79 ? 7.709 -4.310 -10.932 1.00 98.12 79 VAL A C 1
ATOM 587 O O . VAL A 1 79 ? 8.303 -5.128 -10.230 1.00 98.12 79 VAL A O 1
ATOM 590 N N . PRO A 1 80 ? 7.706 -4.413 -12.274 1.00 97.94 80 PRO A N 1
ATOM 591 C CA . PRO A 1 80 ? 8.451 -5.449 -12.978 1.00 97.94 80 PRO A CA 1
ATOM 592 C C . PRO A 1 80 ? 9.951 -5.127 -13.043 1.00 97.94 80 PRO A C 1
ATOM 594 O O . PRO A 1 80 ? 10.365 -3.971 -12.962 1.00 97.94 80 PRO A O 1
ATOM 597 N N . GLY A 1 81 ? 10.772 -6.148 -13.296 1.00 98.06 81 GLY A N 1
ATOM 598 C CA . GLY A 1 81 ? 12.217 -5.982 -13.467 1.00 98.06 81 GLY A CA 1
ATOM 599 C C . GLY A 1 81 ? 12.953 -5.850 -12.135 1.00 98.06 81 GLY A C 1
ATOM 600 O O . GLY A 1 81 ? 12.717 -6.640 -11.226 1.00 98.06 81 GLY A O 1
ATOM 601 N N . ASN A 1 82 ? 13.884 -4.897 -12.044 1.00 98.31 82 ASN A N 1
ATOM 602 C CA . ASN A 1 82 ? 14.657 -4.677 -10.825 1.00 98.31 82 ASN A CA 1
ATOM 603 C C . ASN A 1 82 ? 13.925 -3.693 -9.912 1.00 98.31 82 ASN A C 1
ATOM 605 O O . ASN A 1 82 ? 13.840 -2.506 -10.222 1.00 98.31 82 ASN A O 1
ATOM 609 N N . SER A 1 83 ? 13.446 -4.194 -8.780 1.00 98.19 83 SER A N 1
ATOM 610 C CA . SER A 1 83 ? 12.778 -3.423 -7.735 1.00 98.19 83 SER A CA 1
ATOM 611 C C . SER A 1 83 ? 13.499 -3.527 -6.387 1.00 98.19 83 SER A C 1
ATOM 613 O O . SER A 1 83 ? 12.926 -3.190 -5.348 1.00 98.19 83 SER A O 1
ATOM 615 N N . ALA A 1 84 ? 14.752 -3.994 -6.383 1.00 98.31 84 ALA A N 1
ATOM 616 C CA . ALA A 1 84 ? 15.539 -4.194 -5.173 1.00 98.31 84 ALA A CA 1
ATOM 617 C C . ALA A 1 84 ? 15.586 -2.923 -4.312 1.00 98.31 84 ALA A C 1
ATOM 619 O O . ALA A 1 84 ? 15.914 -1.840 -4.796 1.00 98.31 84 ALA A O 1
ATOM 620 N N . GLY A 1 85 ? 15.263 -3.074 -3.026 1.00 97.50 85 GLY A N 1
ATOM 621 C CA . GLY A 1 85 ? 15.251 -1.971 -2.062 1.00 97.50 85 GLY A CA 1
ATOM 622 C C . GLY A 1 85 ? 13.999 -1.091 -2.099 1.00 97.50 85 GLY A C 1
ATOM 623 O O . GLY A 1 85 ? 13.918 -0.142 -1.325 1.00 97.50 85 GLY A O 1
ATOM 624 N N . THR A 1 86 ? 13.020 -1.395 -2.955 1.00 98.25 86 THR A N 1
ATOM 625 C CA . THR A 1 86 ? 11.712 -0.726 -2.933 1.00 98.25 86 THR A CA 1
ATOM 626 C C . THR A 1 86 ? 10.713 -1.508 -2.085 1.00 98.25 86 THR A C 1
ATOM 628 O O . THR A 1 86 ? 10.776 -2.737 -2.003 1.00 98.25 86 THR A O 1
ATOM 631 N N . VAL A 1 87 ? 9.770 -0.789 -1.478 1.00 98.50 87 VAL A N 1
ATOM 632 C CA . VAL A 1 87 ? 8.638 -1.363 -0.749 1.00 98.50 87 VAL A CA 1
ATOM 633 C C . VAL A 1 87 ? 7.370 -0.689 -1.254 1.00 98.50 87 VAL A C 1
ATOM 635 O O . VAL A 1 87 ? 7.246 0.532 -1.183 1.00 98.50 87 VAL A O 1
ATOM 638 N N . ALA A 1 88 ? 6.434 -1.475 -1.782 1.00 98.50 88 ALA A N 1
ATOM 639 C CA . ALA A 1 88 ? 5.060 -1.018 -1.975 1.00 98.50 88 ALA A CA 1
ATOM 640 C C . ALA A 1 88 ? 4.235 -1.463 -0.765 1.00 98.50 88 ALA A C 1
ATOM 642 O O . ALA A 1 88 ? 4.391 -2.600 -0.328 1.00 98.50 88 ALA A O 1
ATOM 643 N N . THR A 1 89 ? 3.364 -0.607 -0.233 1.00 98.19 89 THR A N 1
ATOM 644 C CA . THR A 1 89 ? 2.566 -0.934 0.957 1.00 98.19 89 THR A CA 1
ATOM 645 C C . THR A 1 89 ? 1.069 -0.803 0.697 1.00 98.19 89 THR A C 1
ATOM 647 O O . THR A 1 89 ? 0.609 0.057 -0.056 1.00 98.19 89 THR A O 1
ATOM 650 N N . PHE A 1 90 ? 0.297 -1.683 1.326 1.00 98.56 90 PHE A N 1
ATOM 651 C CA . PHE A 1 90 ? -1.146 -1.563 1.489 1.00 98.56 90 PHE A CA 1
ATOM 652 C C . PHE A 1 90 ? -1.460 -1.856 2.950 1.00 98.56 90 PHE A C 1
ATOM 654 O O . PHE A 1 90 ? -1.321 -2.992 3.392 1.00 98.56 90 PHE A O 1
ATOM 661 N N . TYR A 1 91 ? -1.857 -0.827 3.689 1.00 98.44 91 TYR A N 1
ATOM 662 C CA . TYR A 1 91 ? -1.966 -0.916 5.136 1.00 98.44 91 TYR A CA 1
ATOM 663 C C . TYR A 1 91 ? -3.141 -0.104 5.677 1.00 98.44 91 TYR A C 1
ATOM 665 O O . TYR A 1 91 ? -3.695 0.774 5.004 1.00 98.44 91 TYR A O 1
ATOM 673 N N . LEU A 1 92 ? -3.542 -0.431 6.902 1.00 98.62 92 LEU A N 1
ATOM 674 C CA . LEU A 1 92 ? -4.520 0.311 7.686 1.00 98.62 92 LEU A CA 1
ATOM 675 C C . LEU A 1 92 ? -3.832 0.771 8.958 1.00 98.62 92 LEU A C 1
ATOM 677 O O . LEU A 1 92 ? -3.356 -0.081 9.688 1.00 98.62 92 LEU A O 1
ATOM 681 N N . SER A 1 93 ? -3.852 2.069 9.261 1.00 98.31 93 SER A N 1
ATOM 682 C CA . SER A 1 93 ? -3.276 2.604 10.499 1.00 98.31 93 SER A CA 1
ATOM 683 C C . SER A 1 93 ? -4.231 3.579 11.175 1.00 98.31 93 SER A C 1
ATOM 685 O O . SER A 1 93 ? -4.801 4.469 10.529 1.00 98.31 93 SER A O 1
ATOM 687 N N . SER A 1 94 ? -4.367 3.462 12.496 1.00 98.19 94 SER A N 1
ATOM 688 C CA . SER A 1 94 ? -4.916 4.547 13.312 1.00 98.19 94 SER A CA 1
ATOM 689 C C . SER A 1 94 ? -3.876 5.665 13.493 1.00 98.19 94 SER A C 1
ATOM 691 O O . SER A 1 94 ? -2.743 5.568 13.025 1.00 98.19 94 SER A O 1
ATOM 693 N N . GLN A 1 95 ? -4.279 6.790 14.083 1.00 96.06 95 GLN A N 1
ATOM 694 C CA . GLN A 1 95 ? -3.414 7.963 14.244 1.00 96.06 95 GLN A CA 1
ATOM 695 C C . GLN A 1 95 ? -2.827 8.023 15.659 1.00 96.06 95 GLN A C 1
ATOM 697 O O . GLN A 1 95 ? -3.493 7.663 16.629 1.00 96.06 95 GLN A O 1
ATOM 702 N N . GLY A 1 96 ? -1.621 8.579 15.788 1.00 96.31 96 GLY A N 1
ATOM 703 C CA . GLY A 1 96 ? -0.973 8.848 17.075 1.00 96.31 96 GLY A CA 1
ATOM 704 C C . GLY A 1 96 ? 0.104 7.832 17.470 1.00 96.31 96 GLY A C 1
ATOM 705 O O . GLY A 1 96 ? 0.405 6.888 16.748 1.00 96.31 96 GLY A O 1
ATOM 706 N N . ALA A 1 97 ? 0.721 8.059 18.633 1.00 94.50 97 ALA A N 1
ATOM 707 C CA . ALA A 1 97 ? 1.879 7.280 19.083 1.00 94.50 97 ALA A CA 1
ATOM 708 C C . ALA A 1 97 ? 1.543 5.814 19.412 1.00 94.50 97 ALA A C 1
ATOM 710 O O . ALA A 1 97 ? 2.361 4.934 19.177 1.00 94.50 97 ALA A O 1
ATOM 711 N N . ASN A 1 98 ? 0.328 5.553 19.903 1.00 96.75 98 ASN A N 1
ATOM 712 C CA . ASN A 1 98 ? -0.146 4.214 20.263 1.00 96.75 98 ASN A CA 1
ATOM 713 C C . ASN A 1 98 ? -1.067 3.649 19.172 1.00 96.75 98 ASN A C 1
ATOM 715 O O . ASN A 1 98 ? -2.141 3.137 19.485 1.00 96.75 98 ASN A O 1
ATOM 719 N N . HIS A 1 99 ? -0.702 3.834 17.904 1.00 98.00 99 HIS A N 1
ATOM 720 C CA . HIS A 1 99 ? -1.531 3.397 16.787 1.00 98.00 99 HIS A CA 1
ATOM 721 C C . HIS A 1 99 ? -1.658 1.867 16.738 1.00 98.00 99 HIS A C 1
ATOM 723 O O . HIS A 1 99 ? -0.809 1.124 1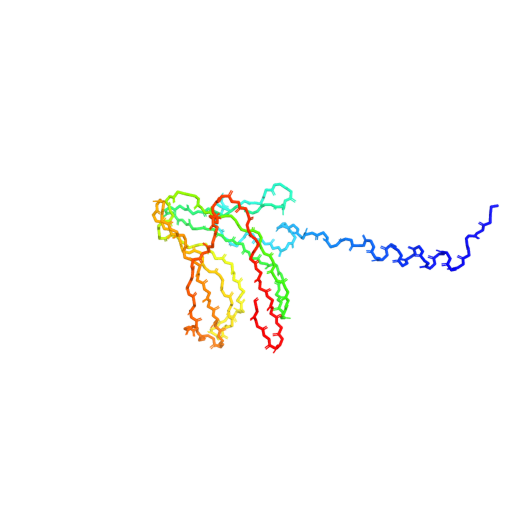7.230 1.00 98.00 99 HIS A O 1
ATOM 729 N N . ASP A 1 100 ? -2.737 1.413 16.120 1.00 98.38 100 ASP A N 1
ATOM 730 C CA . ASP A 1 100 ? -2.902 0.037 15.671 1.00 98.38 100 ASP A CA 1
ATOM 731 C C . ASP A 1 100 ? -2.705 0.041 14.151 1.00 98.38 100 ASP A C 1
ATOM 733 O O . ASP A 1 100 ? -3.160 0.980 13.486 1.00 98.38 100 ASP A O 1
ATOM 737 N N . GLU A 1 101 ? -2.042 -0.983 13.613 1.00 98.69 101 GLU A N 1
ATOM 738 C CA . GLU A 1 101 ? -1.712 -1.073 12.185 1.00 98.69 101 GLU A CA 1
ATOM 739 C C . GLU A 1 101 ? -1.791 -2.513 11.666 1.00 98.69 101 GLU A C 1
ATOM 741 O O . GLU A 1 101 ? -1.520 -3.465 12.402 1.00 98.69 101 GLU A O 1
ATOM 746 N N . ILE A 1 102 ? -2.225 -2.666 10.414 1.00 98.62 102 ILE A N 1
ATOM 747 C CA . ILE A 1 102 ? -2.322 -3.938 9.690 1.00 98.62 102 ILE A CA 1
ATOM 748 C C . ILE A 1 102 ? -1.645 -3.759 8.336 1.00 98.62 102 ILE A C 1
ATOM 750 O O . ILE A 1 102 ? -2.139 -2.975 7.522 1.00 98.62 102 ILE A O 1
ATOM 754 N N . ASP A 1 103 ? -0.587 -4.526 8.080 1.00 98.62 103 ASP A N 1
ATOM 755 C CA . ASP A 1 103 ? 0.312 -4.289 6.950 1.00 98.62 103 ASP A CA 1
ATOM 756 C C . ASP A 1 103 ? 0.310 -5.407 5.912 1.00 98.62 103 ASP A C 1
ATOM 758 O O . ASP A 1 103 ? 0.420 -6.589 6.240 1.00 98.62 103 ASP A O 1
ATOM 762 N N . PHE A 1 104 ? 0.300 -5.006 4.642 1.00 98.69 104 PHE A N 1
ATOM 763 C CA . P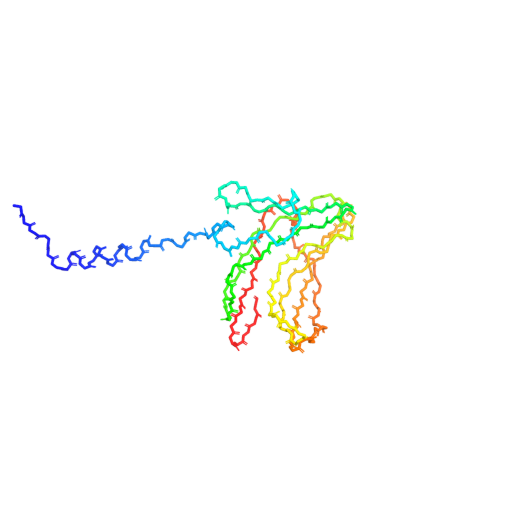HE A 1 104 ? 0.976 -5.712 3.561 1.00 98.69 104 PHE A CA 1
ATOM 764 C C . PHE A 1 104 ? 2.121 -4.843 3.050 1.00 98.69 104 PHE A C 1
ATOM 766 O O . PHE A 1 104 ? 1.891 -3.739 2.553 1.00 98.69 104 PHE A O 1
ATOM 773 N N . GLU A 1 105 ? 3.337 -5.373 3.075 1.00 98.81 105 GLU A N 1
ATOM 774 C CA . GLU A 1 105 ? 4.505 -4.759 2.455 1.00 98.81 105 GLU A CA 1
ATOM 775 C C . GLU A 1 105 ? 5.090 -5.711 1.409 1.00 98.81 105 GLU A C 1
ATOM 777 O O . GLU A 1 105 ? 5.400 -6.874 1.671 1.00 98.81 105 GLU A O 1
ATOM 782 N N . PHE A 1 106 ? 5.230 -5.219 0.185 1.00 98.75 106 PHE A N 1
ATOM 783 C CA . PHE A 1 106 ? 5.748 -5.971 -0.947 1.00 98.75 106 PHE A CA 1
ATOM 784 C C . PHE A 1 106 ? 7.202 -5.578 -1.176 1.00 98.75 106 PHE A C 1
ATOM 786 O O . PHE A 1 106 ? 7.485 -4.534 -1.772 1.00 98.75 106 PHE A O 1
ATOM 793 N N . LEU A 1 107 ? 8.119 -6.413 -0.695 1.00 98.62 107 LEU A N 1
ATOM 794 C CA . LEU A 1 107 ? 9.554 -6.158 -0.743 1.00 98.62 107 LEU A CA 1
ATOM 795 C C . LEU A 1 107 ? 10.093 -6.520 -2.129 1.00 98.62 107 LEU A C 1
ATOM 797 O O . LEU A 1 107 ? 10.105 -7.692 -2.521 1.00 98.62 107 LEU A O 1
ATOM 801 N N . GLY A 1 108 ? 10.510 -5.496 -2.873 1.00 98.38 108 GLY A N 1
ATOM 802 C CA . GLY A 1 108 ? 11.082 -5.647 -4.203 1.00 98.38 108 GLY A CA 1
ATOM 803 C C . GLY A 1 108 ? 12.453 -6.311 -4.190 1.00 98.38 108 GLY A C 1
ATOM 804 O O . GLY A 1 108 ? 13.171 -6.309 -3.189 1.00 98.38 108 GLY A O 1
ATOM 805 N N . ASN A 1 109 ? 12.825 -6.891 -5.328 1.00 98.38 109 ASN A N 1
ATOM 806 C CA . ASN A 1 109 ? 14.020 -7.717 -5.450 1.00 98.38 109 ASN A CA 1
ATOM 807 C C . ASN A 1 109 ? 14.735 -7.474 -6.788 1.00 98.38 109 ASN A C 1
ATOM 809 O O . ASN A 1 109 ? 14.229 -6.785 -7.677 1.00 98.38 109 ASN A O 1
ATOM 813 N N . ALA A 1 110 ? 15.946 -8.013 -6.927 1.00 98.44 110 ALA A N 1
ATOM 814 C CA . ALA A 1 110 ? 16.689 -7.957 -8.179 1.00 98.44 110 ALA A CA 1
ATOM 815 C C . ALA A 1 110 ? 15.935 -8.697 -9.297 1.00 98.44 110 ALA A C 1
ATOM 817 O O . ALA A 1 110 ? 15.203 -9.654 -9.041 1.00 98.44 110 ALA A O 1
ATOM 818 N N . SER A 1 111 ? 16.150 -8.290 -10.552 1.00 97.94 111 SER A N 1
ATOM 819 C CA . SER A 1 111 ? 15.505 -8.916 -11.713 1.00 97.94 111 SER A CA 1
ATOM 820 C C . SER A 1 111 ? 15.627 -10.444 -11.691 1.00 97.94 111 SER A C 1
ATOM 822 O O . SER A 1 111 ? 16.728 -10.987 -11.599 1.00 97.94 111 SER A O 1
ATOM 824 N N . GLY A 1 112 ? 14.491 -11.133 -11.818 1.00 95.75 112 GLY A N 1
ATOM 825 C CA . GLY A 1 112 ? 14.417 -12.598 -11.820 1.00 95.75 112 GLY A CA 1
ATOM 826 C C . GLY A 1 112 ? 14.402 -13.249 -10.433 1.00 95.75 112 GLY A C 1
ATOM 827 O O . GLY A 1 112 ? 14.273 -14.468 -10.355 1.00 95.75 112 GLY A O 1
ATOM 828 N N . GLN A 1 113 ? 14.510 -12.471 -9.353 1.00 98.06 113 GLN A N 1
ATOM 829 C CA . GLN A 1 113 ? 14.310 -12.945 -7.983 1.00 98.06 113 GLN A CA 1
ATOM 830 C C . GLN A 1 113 ? 12.873 -12.667 -7.519 1.00 98.06 113 GLN A C 1
ATOM 832 O O . GLN A 1 113 ? 12.265 -11.688 -7.961 1.00 98.06 113 GLN A O 1
ATOM 837 N N . PRO A 1 114 ? 12.301 -13.515 -6.649 1.00 97.88 114 PRO A N 1
ATOM 838 C CA . PRO A 1 114 ? 10.915 -13.364 -6.234 1.00 97.88 114 PRO A CA 1
ATOM 839 C C . PRO A 1 114 ? 10.737 -12.169 -5.290 1.00 97.88 114 PRO A C 1
ATOM 841 O O . PRO A 1 114 ? 11.624 -11.833 -4.503 1.00 97.88 114 PRO A O 1
ATOM 844 N N . TYR A 1 115 ? 9.553 -11.563 -5.347 1.00 98.56 115 TYR A N 1
ATOM 845 C CA . TYR A 1 115 ? 9.077 -10.642 -4.318 1.00 98.56 115 TYR A CA 1
ATOM 846 C C . TYR A 1 115 ? 8.815 -11.391 -3.009 1.00 98.56 115 TYR A C 1
ATOM 848 O O . TYR A 1 115 ? 8.238 -12.482 -3.028 1.00 98.56 115 TYR A O 1
ATOM 856 N N . THR A 1 116 ? 9.142 -10.759 -1.884 1.00 98.56 116 THR A N 1
ATOM 857 C CA . THR A 1 116 ? 8.700 -11.207 -0.557 1.00 98.56 116 THR A CA 1
ATOM 858 C C . THR A 1 116 ? 7.495 -10.380 -0.142 1.00 98.56 116 THR A C 1
ATOM 860 O O . THR A 1 116 ? 7.548 -9.152 -0.172 1.00 98.56 116 THR A O 1
ATOM 863 N N . ILE A 1 117 ? 6.410 -11.041 0.255 1.00 98.44 117 ILE A N 1
ATOM 864 C CA . ILE A 1 117 ? 5.304 -10.375 0.939 1.00 98.44 117 ILE A CA 1
ATOM 865 C C . ILE A 1 117 ? 5.572 -10.451 2.429 1.00 98.44 117 ILE A C 1
ATOM 867 O O . ILE A 1 117 ? 5.849 -11.525 2.967 1.00 98.44 117 ILE A O 1
ATOM 871 N N . HIS A 1 118 ? 5.483 -9.299 3.068 1.00 98.31 118 HIS A N 1
ATOM 872 C CA . HIS A 1 118 ? 5.601 -9.119 4.493 1.00 98.31 118 HIS A CA 1
ATOM 873 C C . HIS A 1 118 ? 4.252 -8.671 5.052 1.00 98.31 118 HIS A C 1
ATOM 875 O O . HIS A 1 118 ? 3.598 -7.803 4.476 1.00 98.31 118 HIS A O 1
ATOM 881 N N . THR A 1 119 ? 3.822 -9.280 6.151 1.00 98.50 119 THR A N 1
ATOM 882 C CA . THR A 1 119 ? 2.651 -8.833 6.910 1.00 98.50 119 THR A CA 1
ATOM 883 C C . THR A 1 119 ? 3.040 -8.543 8.342 1.00 98.50 119 THR A C 1
ATOM 885 O O . THR A 1 119 ? 3.839 -9.289 8.911 1.00 98.50 119 THR A O 1
ATOM 888 N N . ASN A 1 120 ? 2.433 -7.524 8.940 1.00 98.44 120 ASN A N 1
ATOM 889 C CA . ASN A 1 120 ? 2.650 -7.169 10.336 1.00 98.44 120 ASN A CA 1
ATOM 890 C C . ASN A 1 120 ? 1.349 -6.700 10.994 1.00 98.44 120 ASN A C 1
ATOM 892 O O . ASN A 1 120 ? 0.378 -6.356 10.316 1.00 98.44 120 ASN A O 1
ATOM 896 N N . ILE A 1 121 ? 1.334 -6.732 12.327 1.00 98.25 121 ILE A N 1
ATOM 897 C CA . ILE A 1 121 ? 0.243 -6.216 13.151 1.00 98.25 121 ILE A CA 1
ATOM 898 C C . ILE A 1 121 ? 0.838 -5.396 14.290 1.00 98.25 121 ILE A C 1
ATOM 900 O O . ILE A 1 121 ? 1.501 -5.950 15.180 1.00 98.25 121 ILE A O 1
ATOM 904 N N . TYR A 1 122 ? 0.519 -4.106 14.311 1.00 98.38 122 TYR A N 1
ATOM 905 C CA . TYR A 1 122 ? 0.759 -3.237 15.455 1.00 98.38 122 TYR A CA 1
ATOM 906 C C . TYR A 1 122 ? -0.484 -3.180 16.330 1.00 98.38 122 TYR A C 1
ATOM 908 O O . TYR A 1 122 ? -1.602 -3.019 15.842 1.00 98.38 122 TYR A O 1
ATOM 916 N N . SER A 1 123 ? -0.279 -3.284 17.642 1.00 97.81 123 SER A N 1
ATOM 917 C CA . SER A 1 123 ? -1.310 -2.965 18.621 1.00 97.81 123 SER A CA 1
ATOM 918 C C . SER A 1 123 ? -0.743 -2.070 19.710 1.00 97.81 123 SER A C 1
ATOM 920 O O . SER A 1 123 ? 0.296 -2.390 20.292 1.00 97.81 123 SER A O 1
ATOM 922 N N . GLN A 1 124 ? -1.414 -0.947 19.969 1.00 97.38 124 GLN A N 1
ATOM 923 C CA . GLN A 1 124 ? -0.988 0.077 20.928 1.00 97.38 124 GLN A CA 1
ATOM 924 C C . GLN A 1 124 ? 0.459 0.552 20.695 1.00 97.38 124 GLN A C 1
ATOM 926 O O . GLN A 1 124 ? 1.231 0.729 21.636 1.00 97.38 124 GLN A O 1
ATOM 931 N N . GLY A 1 125 ? 0.835 0.735 19.429 1.00 97.06 125 GLY A N 1
ATOM 932 C CA . GLY A 1 125 ? 2.165 1.168 18.996 1.00 97.06 125 GLY A CA 1
ATOM 933 C C . GLY A 1 125 ? 3.230 0.067 19.005 1.00 97.06 125 GLY A C 1
ATOM 934 O O . GLY A 1 125 ? 4.393 0.343 18.720 1.00 97.06 125 GLY A O 1
ATOM 935 N N . VAL A 1 126 ? 2.870 -1.180 19.326 1.00 97.75 126 VAL A N 1
ATOM 936 C CA . VAL A 1 126 ? 3.812 -2.306 19.372 1.00 97.75 126 VAL A CA 1
ATOM 937 C C . VAL A 1 126 ? 3.556 -3.248 18.203 1.00 97.75 126 VAL A C 1
ATOM 939 O O . VAL A 1 126 ? 2.537 -3.937 18.202 1.00 97.75 126 VAL A O 1
ATOM 942 N N . GLY A 1 127 ? 4.494 -3.307 17.256 1.00 96.44 127 GLY A N 1
ATOM 943 C CA . GLY A 1 127 ? 4.547 -4.277 16.152 1.00 96.44 127 GLY A CA 1
ATOM 944 C C . GLY A 1 127 ? 5.253 -5.578 16.547 1.00 96.44 127 GLY A C 1
ATOM 945 O O . GLY A 1 127 ? 4.926 -6.168 17.581 1.00 96.44 127 GLY A O 1
ATOM 946 N N . ASN A 1 128 ? 6.257 -5.986 15.762 1.00 96.50 128 ASN A N 1
ATOM 947 C CA . ASN A 1 128 ? 7.067 -7.200 15.947 1.00 96.50 128 ASN A CA 1
ATOM 948 C C . ASN A 1 128 ? 6.282 -8.517 15.781 1.00 96.50 128 ASN A C 1
ATOM 950 O O . ASN A 1 128 ? 6.450 -9.462 16.561 1.00 96.50 128 ASN A O 1
ATOM 954 N N . ARG A 1 129 ? 5.349 -8.557 14.823 1.00 97.94 129 ARG A N 1
ATOM 955 C CA . ARG A 1 129 ? 4.510 -9.729 14.505 1.00 97.94 129 ARG A CA 1
ATOM 956 C C . ARG A 1 129 ? 4.642 -10.128 13.040 1.00 97.94 129 ARG A C 1
ATOM 958 O O . ARG A 1 129 ? 3.685 -10.582 12.414 1.00 97.94 129 ARG A O 1
ATOM 965 N N . GLU A 1 130 ? 5.841 -9.944 12.517 1.00 97.81 130 GLU A N 1
ATOM 966 C CA . GLU A 1 130 ? 6.192 -10.120 11.122 1.00 97.81 130 GLU A CA 1
ATOM 967 C C . GLU A 1 130 ? 5.977 -11.560 10.646 1.00 97.81 130 GLU A C 1
ATOM 969 O O . GLU A 1 130 ? 6.407 -12.528 11.281 1.00 97.81 130 GLU A O 1
ATOM 974 N N . GLN A 1 131 ? 5.375 -11.704 9.468 1.00 98.25 131 GLN A N 1
ATOM 975 C CA . GLN A 1 131 ? 5.421 -12.938 8.687 1.00 98.25 131 GLN A CA 1
ATOM 976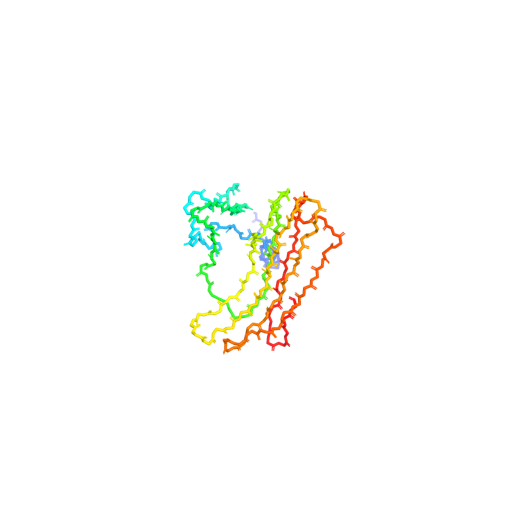 C C . GLN A 1 131 ? 5.871 -12.626 7.269 1.00 98.25 131 GLN A C 1
ATOM 978 O O . GLN A 1 131 ? 5.402 -11.667 6.661 1.00 98.25 131 GLN A O 1
ATOM 983 N N . GLN A 1 132 ? 6.773 -13.450 6.739 1.00 98.25 132 GLN A N 1
ATOM 984 C CA . GLN A 1 132 ? 7.308 -13.303 5.390 1.00 98.25 132 GLN A CA 1
ATOM 985 C C . GLN A 1 132 ? 7.081 -14.568 4.582 1.00 98.25 132 GLN A C 1
ATOM 987 O O . GLN A 1 132 ? 7.335 -15.677 5.056 1.00 98.25 132 GLN A O 1
ATOM 992 N N . PHE A 1 133 ? 6.629 -14.401 3.345 1.00 98.19 133 PHE A N 1
ATOM 993 C CA . PHE A 1 133 ? 6.418 -15.513 2.432 1.00 98.19 133 PHE A CA 1
ATOM 994 C C . PHE A 1 133 ? 6.512 -15.076 0.970 1.00 98.19 133 PHE A C 1
ATOM 996 O O . PHE A 1 133 ? 6.346 -13.907 0.620 1.00 98.19 133 PHE A O 1
ATOM 1003 N N . HIS A 1 134 ? 6.765 -16.053 0.104 1.00 98.06 134 HIS A N 1
ATOM 1004 C CA . HIS A 1 134 ? 6.672 -15.891 -1.342 1.00 98.06 134 HIS A CA 1
ATOM 1005 C C . HIS A 1 134 ? 5.296 -16.352 -1.820 1.00 98.06 134 HIS A C 1
ATOM 1007 O O . HIS A 1 134 ? 4.693 -17.260 -1.242 1.00 98.06 134 HIS A O 1
ATOM 1013 N N . VAL A 1 135 ? 4.815 -15.761 -2.908 1.00 96.56 135 VAL A N 1
ATOM 1014 C CA . VAL A 1 135 ? 3.574 -16.180 -3.569 1.00 96.56 135 VAL A CA 1
ATOM 1015 C C . VAL A 1 135 ? 3.851 -17.159 -4.706 1.00 96.56 135 VAL A C 1
ATOM 1017 O O . VAL A 1 135 ? 4.922 -17.165 -5.306 1.00 96.56 135 VAL A O 1
ATOM 1020 N N . TRP A 1 136 ? 2.863 -17.996 -5.025 1.00 97.25 136 TRP A N 1
ATOM 1021 C CA . TRP A 1 136 ? 2.946 -19.023 -6.076 1.00 97.25 136 TRP A CA 1
ATOM 1022 C C . TRP A 1 136 ? 2.686 -18.480 -7.496 1.00 97.25 136 TRP A C 1
ATOM 1024 O O . TRP A 1 136 ? 2.412 -19.247 -8.419 1.00 97.25 136 TRP A O 1
ATOM 1034 N N . PHE A 1 137 ? 2.721 -17.160 -7.672 1.00 97.56 137 PHE A N 1
ATOM 1035 C CA . PHE A 1 137 ? 2.496 -16.453 -8.933 1.00 97.56 137 PHE A CA 1
ATOM 1036 C C . PHE A 1 137 ? 3.467 -15.272 -9.052 1.00 97.56 137 PHE A C 1
ATOM 1038 O O . PHE A 1 137 ? 4.044 -14.850 -8.055 1.00 97.56 137 PHE A O 1
ATOM 1045 N N . ASP A 1 138 ? 3.638 -14.728 -10.258 1.00 97.75 138 ASP A N 1
ATOM 1046 C CA . ASP A 1 138 ? 4.402 -13.495 -10.480 1.00 97.75 138 ASP A CA 1
ATOM 1047 C C . ASP A 1 138 ? 3.504 -12.268 -10.219 1.00 97.75 138 ASP A C 1
ATOM 1049 O O . ASP A 1 138 ? 2.624 -11.977 -11.037 1.00 97.75 138 ASP A O 1
ATOM 1053 N N . PRO A 1 139 ? 3.699 -11.525 -9.111 1.00 98.12 139 PRO A N 1
ATOM 1054 C CA . PRO A 1 139 ? 2.847 -10.390 -8.761 1.00 98.12 139 PRO A CA 1
ATOM 1055 C C . PRO A 1 139 ? 3.077 -9.151 -9.649 1.00 98.12 139 PRO A C 1
ATOM 1057 O O . PRO A 1 139 ? 2.378 -8.148 -9.492 1.00 98.12 139 PRO A O 1
ATOM 1060 N N . THR A 1 140 ? 4.047 -9.192 -10.571 1.00 98.31 140 THR A N 1
ATOM 1061 C CA . THR A 1 140 ? 4.333 -8.120 -11.540 1.00 98.31 140 THR A CA 1
ATOM 1062 C C . THR A 1 140 ? 3.600 -8.325 -12.871 1.00 98.31 140 THR A C 1
ATOM 1064 O O . THR A 1 140 ? 3.354 -7.366 -13.609 1.00 98.31 140 THR A O 1
ATOM 1067 N N . ALA A 1 141 ? 3.192 -9.564 -13.171 1.00 98.25 141 ALA A N 1
ATOM 1068 C CA . ALA A 1 141 ? 2.606 -9.937 -14.456 1.00 98.25 141 ALA A CA 1
ATOM 1069 C C . ALA A 1 141 ? 1.138 -9.498 -14.605 1.00 98.25 141 ALA A C 1
ATOM 1071 O O . ALA A 1 141 ? 0.695 -9.150 -15.703 1.00 98.25 141 ALA A O 1
ATOM 1072 N N . ALA A 1 142 ? 0.373 -9.488 -13.512 1.00 98.44 142 ALA A N 1
ATOM 1073 C CA . ALA A 1 142 ? -1.046 -9.149 -13.513 1.00 98.44 142 ALA A CA 1
ATOM 1074 C C . ALA A 1 142 ? -1.472 -8.474 -12.204 1.00 98.44 142 ALA A C 1
ATOM 1076 O O . ALA A 1 142 ? -0.724 -8.420 -11.234 1.00 98.44 142 ALA A O 1
ATOM 1077 N N . PHE A 1 143 ? -2.691 -7.937 -12.183 1.00 98.56 143 PHE A N 1
ATOM 1078 C CA . PHE A 1 143 ? -3.305 -7.495 -10.935 1.00 98.56 143 PHE A CA 1
ATOM 1079 C C . PHE A 1 143 ? -3.777 -8.705 -10.127 1.00 98.56 143 PHE A C 1
ATOM 1081 O O . PHE A 1 143 ? -4.499 -9.554 -10.650 1.00 98.56 143 PHE A O 1
ATOM 1088 N N . HIS A 1 144 ? -3.423 -8.734 -8.846 1.00 98.62 144 HIS A N 1
ATOM 1089 C CA . HIS A 1 144 ? -3.883 -9.727 -7.879 1.00 98.62 144 HIS A CA 1
ATOM 1090 C C . HIS A 1 144 ? -4.602 -9.033 -6.724 1.00 98.62 144 HIS A C 1
ATOM 1092 O O . HIS A 1 144 ? -4.245 -7.917 -6.345 1.00 98.62 144 HIS A O 1
ATOM 1098 N N . LYS A 1 145 ? -5.638 -9.678 -6.180 1.00 98.25 145 LYS A N 1
ATOM 1099 C CA . LYS A 1 145 ? -6.430 -9.119 -5.083 1.00 98.25 145 LYS A CA 1
ATOM 1100 C C . LYS A 1 145 ? -5.795 -9.456 -3.738 1.00 98.25 145 LYS A C 1
ATOM 1102 O O . LYS A 1 145 ? -5.683 -10.631 -3.400 1.00 98.25 145 LYS A O 1
ATOM 1107 N N . TYR A 1 146 ? -5.488 -8.423 -2.968 1.00 98.12 146 TYR A N 1
ATOM 1108 C CA . TYR A 1 146 ? -5.075 -8.493 -1.573 1.00 98.12 146 TYR A CA 1
ATOM 1109 C C . TYR A 1 146 ? -6.217 -7.954 -0.717 1.00 98.12 146 TYR A C 1
ATOM 1111 O O . TYR A 1 146 ? -6.815 -6.925 -1.042 1.00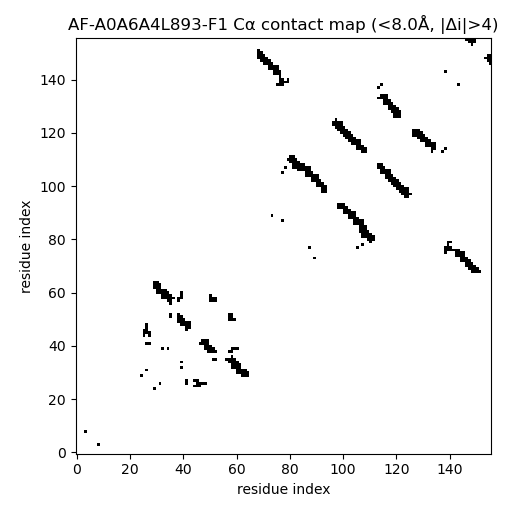 98.12 146 TYR A O 1
ATOM 1119 N N . THR A 1 147 ? -6.569 -8.688 0.331 1.00 98.19 147 THR A N 1
ATOM 1120 C CA . THR A 1 147 ? -7.740 -8.407 1.158 1.00 98.19 147 THR A CA 1
ATOM 1121 C C . THR A 1 147 ? -7.315 -8.365 2.616 1.00 98.19 147 THR A C 1
ATOM 1123 O O . THR A 1 147 ? -6.629 -9.277 3.054 1.00 98.19 147 THR A O 1
ATOM 1126 N N . VAL A 1 148 ? -7.806 -7.369 3.352 1.00 98.44 148 VAL A N 1
ATOM 1127 C CA . VAL A 1 148 ? -7.877 -7.397 4.818 1.00 98.44 148 VAL A CA 1
ATOM 1128 C C . VAL A 1 148 ? -9.342 -7.536 5.221 1.00 98.44 148 VAL A C 1
ATOM 1130 O O . VAL A 1 148 ? -10.177 -6.713 4.834 1.00 98.44 148 VAL A O 1
ATOM 1133 N N . ILE A 1 149 ? -9.676 -8.564 5.996 1.00 98.12 149 ILE A N 1
ATOM 1134 C CA . ILE A 1 149 ? -10.958 -8.683 6.696 1.00 98.12 149 ILE A CA 1
ATOM 1135 C C . ILE A 1 149 ? -10.692 -8.451 8.174 1.00 98.12 149 ILE A C 1
ATOM 1137 O O . ILE A 1 149 ? -10.124 -9.302 8.848 1.00 98.12 149 ILE A O 1
ATOM 1141 N N . TRP A 1 150 ? -11.154 -7.320 8.688 1.00 98.31 150 TRP A N 1
ATOM 1142 C CA . TRP A 1 150 ? -10.963 -6.937 10.079 1.00 98.31 150 TRP A CA 1
ATOM 1143 C C . TRP A 1 150 ? -12.311 -6.814 10.780 1.00 98.31 150 TRP A C 1
ATOM 1145 O O . TRP A 1 150 ? -13.182 -6.059 10.348 1.00 98.31 150 TRP A O 1
ATOM 1155 N N . ASN A 1 151 ? -12.495 -7.563 11.864 1.00 97.62 151 ASN A N 1
ATOM 1156 C CA . ASN A 1 151 ? -13.677 -7.514 12.722 1.00 97.62 151 ASN A CA 1
ATOM 1157 C C . ASN A 1 151 ? -13.264 -7.693 14.202 1.00 97.62 151 ASN A C 1
ATOM 1159 O O . ASN A 1 151 ? -12.083 -7.904 14.479 1.00 97.62 151 ASN A O 1
ATOM 1163 N N . PRO A 1 152 ? -14.195 -7.612 15.173 1.00 97.38 152 PRO A N 1
ATOM 1164 C CA . PRO A 1 152 ? -13.847 -7.753 16.589 1.00 97.38 152 PRO A CA 1
ATOM 1165 C C . PRO A 1 152 ? -13.247 -9.111 16.985 1.00 97.38 152 PRO A C 1
ATOM 1167 O O . PRO A 1 152 ? -12.684 -9.224 18.069 1.00 97.38 152 PRO A O 1
ATOM 1170 N N . GLN A 1 153 ? -13.420 -10.154 16.169 1.00 97.12 153 GLN A N 1
ATOM 1171 C CA . GLN A 1 153 ? -12.968 -11.511 16.469 1.00 97.12 153 GLN A CA 1
ATOM 1172 C C . GLN A 1 153 ? -11.608 -11.832 15.846 1.00 97.12 153 GLN A C 1
ATOM 1174 O O . GLN A 1 153 ? -10.850 -12.602 16.433 1.00 97.12 153 GLN A O 1
ATOM 1179 N N . LEU A 1 154 ? -11.316 -11.305 14.653 1.00 96.56 154 LEU A N 1
ATOM 1180 C CA . LEU A 1 154 ? -10.116 -11.653 13.896 1.00 96.56 154 LEU A CA 1
ATOM 1181 C C . LEU A 1 154 ? -9.714 -10.599 12.858 1.00 96.56 154 LEU A C 1
ATOM 1183 O O . LEU A 1 154 ? -10.493 -9.721 12.473 1.00 96.56 154 LEU A O 1
ATOM 1187 N N . ILE A 1 155 ? -8.485 -10.772 12.373 1.00 96.56 155 ILE A N 1
ATOM 1188 C CA . ILE A 1 155 ? -7.939 -10.165 11.161 1.00 96.56 155 ILE A CA 1
ATOM 1189 C C . ILE A 1 155 ? -7.531 -11.324 10.240 1.00 96.56 155 ILE A C 1
ATOM 1191 O O . ILE A 1 155 ? -6.842 -12.241 10.690 1.00 96.56 155 ILE A O 1
ATOM 1195 N N . MET A 1 156 ? -8.016 -11.311 8.997 1.00 87.88 156 MET A N 1
ATOM 1196 C CA . MET A 1 156 ? -7.743 -12.300 7.942 1.00 87.88 156 MET A CA 1
ATOM 1197 C C . MET A 1 156 ? -7.235 -11.628 6.674 1.00 87.88 156 MET A C 1
ATOM 1199 O O . MET A 1 156 ? -7.752 -10.528 6.363 1.00 87.88 156 MET A O 1
#

Mean predicted aligned error: 7.29 Å

Solvent-accessible surface area (backbone atoms only — not comparable to full-atom values): 9301 Å² total; per-residue (Å²): 137,82,79,80,54,71,68,59,54,50,51,53,51,52,52,59,64,68,61,63,68,85,68,80,78,30,55,74,73,51,26,46,77,71,43,35,72,90,35,36,46,75,36,83,92,20,74,40,78,48,73,38,67,63,99,87,48,55,40,41,70,43,61,73,68,87,80,87,60,50,76,49,78,46,74,48,56,48,77,66,62,68,28,58,89,42,72,52,76,53,69,49,70,57,81,69,83,57,17,38,33,43,43,37,37,41,37,35,23,50,63,93,50,75,54,38,41,34,35,39,44,28,54,67,51,42,56,94,53,72,47,76,46,72,69,100,63,68,54,46,79,44,74,45,80,48,64,45,39,37,51,100,87,51,76,83

Sequence (156 aa):
MSSPSSSVMLLVLMLTALLKAASAETFHRAGQISFGNELANILNGGKLLTLSLDNSTGSGYQSTNTYLFGRFDMNIKLVPGNSAGTVATFYLSSQGANHDEIDFEFLGNASGQPYTIHTNIYSQGVGNREQQFHVWFDPTAAFHKYTVIWNPQLIM

Secondary structure (DSSP, 8-state):
-PPPPHHHHHHHHHHHHHT---PPPPHHHHEEEEE-GGGEEEETTTTEEEE---SS---EEEESS--SSEEEEEEE-PPPS--TT-EEEEEEE-SSTT--EEEEEEE--STTSPPEEEEEEEBTTB----EEE--SS-TTTS-EEEEEEE-SS-B-

Organism: NCBI:txid262921